Protein AF-A0A357QMB2-F1 (afdb_monomer)

Foldseek 3Di:
DFWKAQPVDRDIDDDDDPDPVVVLVCLQVLVDVVNNVRPDIDTDD

Nearest PDB structures (foldseek):
  4llg-assembly2_N  TM=3.779E-01  e=2.453E+00  Escherichia phage T7
  2lmc-assembly1_A  TM=3.723E-01  e=4.093E+00  Escherichia phage T7
  8qsz-assembly1_L  TM=4.362E-01  e=8.506E+00  Schizosaccharomyces pombe

pLDDT: mean 88.21, std 2.8, range [82.06, 92.44]

Mean predicted aligned error: 3.42 Å

Sequence (45 aa):
MYVLKSVRSDKFYYGQTENLNNRLDKHNSGGVKSTAPYVPRELFA

Solvent-accessible surface area (backbone atoms only — not comparable to full-atom values): 2689 Å² total; per-residue (Å²): 110,41,33,36,34,24,77,77,39,101,50,75,44,81,48,74,68,95,53,65,65,65,52,50,51,40,42,49,70,39,75,36,82,92,51,30,90,42,45,53,60,45,84,72,86

Radius of gyration: 9.32 Å; Cα contacts (8 Å, |Δi|>4): 73; chains: 1; bounding box: 22×19×17 Å

Secondary structure (DSSP, 8-state):
-EEEEESSSS-EEEE--S-HHHHHHHHHTT-STTTGGG-SEEE--

Structure (mmCIF, N/CA/C/O backbone):
data_AF-A0A357QMB2-F1
#
_entry.id   AF-A0A357QMB2-F1
#
loop_
_atom_site.group_PDB
_atom_site.id
_atom_site.type_symbol
_atom_site.label_atom_id
_atom_site.label_alt_id
_atom_site.label_comp_id
_atom_site.label_asym_id
_atom_site.label_entity_id
_atom_site.label_seq_id
_atom_site.pdbx_PDB_ins_code
_atom_site.Cartn_x
_atom_site.Cartn_y
_atom_site.Cartn_z
_atom_site.occupancy
_atom_site.B_iso_or_equiv
_atom_site.auth_seq_id
_atom_site.auth_comp_id
_atom_site.auth_asym_id
_atom_site.auth_atom_id
_atom_site.pdbx_PDB_model_num
ATOM 1 N N . MET A 1 1 ? -12.331 -6.543 4.843 1.00 82.06 1 MET A N 1
ATOM 2 C CA . MET A 1 1 ? -11.165 -7.435 4.639 1.00 82.06 1 MET A CA 1
ATOM 3 C C . MET A 1 1 ? -10.849 -7.412 3.152 1.00 82.06 1 MET A C 1
ATOM 5 O O . MET A 1 1 ? -11.806 -7.363 2.397 1.00 82.06 1 MET A O 1
ATOM 9 N N . TYR A 1 2 ? -9.581 -7.331 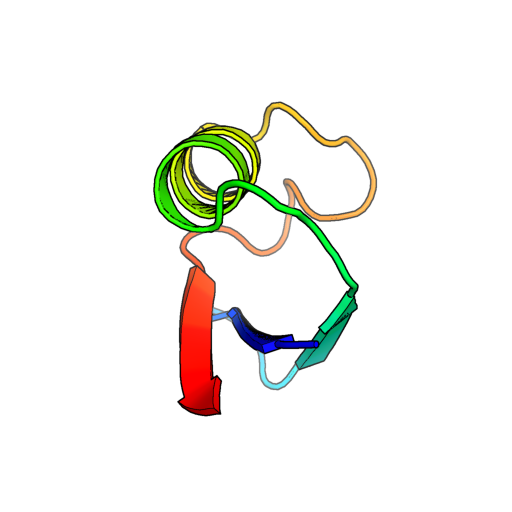2.743 1.00 87.62 2 TYR A N 1
ATOM 10 C CA . TYR A 1 2 ? -9.184 -7.221 1.330 1.00 87.62 2 TYR A CA 1
ATOM 11 C C . TYR A 1 2 ? -7.877 -7.967 1.050 1.00 87.62 2 TYR A C 1
ATOM 13 O O . TYR A 1 2 ? -7.056 -8.181 1.954 1.00 87.62 2 TYR A O 1
ATOM 21 N N . VAL A 1 3 ? -7.668 -8.296 -0.223 1.00 91.31 3 VAL A N 1
ATOM 22 C CA . VAL A 1 3 ? -6.453 -8.909 -0.755 1.00 91.31 3 VAL A CA 1
ATOM 23 C C . VAL A 1 3 ? -5.863 -8.014 -1.840 1.00 91.31 3 VAL A C 1
ATOM 25 O O . VAL A 1 3 ? -6.526 -7.684 -2.820 1.00 91.31 3 VAL A O 1
ATOM 28 N N . LEU A 1 4 ? -4.594 -7.633 -1.680 1.00 91.06 4 LEU A N 1
ATOM 29 C CA . LEU A 1 4 ? -3.825 -6.932 -2.709 1.00 91.06 4 LEU A CA 1
ATOM 30 C C . LEU A 1 4 ? -2.799 -7.871 -3.333 1.00 91.06 4 LEU A C 1
ATOM 32 O O . LEU A 1 4 ? -2.032 -8.511 -2.607 1.00 91.06 4 LEU A O 1
ATOM 36 N N . LYS A 1 5 ? -2.712 -7.879 -4.661 1.00 91.12 5 LYS A N 1
ATOM 37 C CA . LYS A 1 5 ? -1.667 -8.589 -5.404 1.00 91.12 5 LYS A CA 1
ATOM 38 C C . LYS A 1 5 ? -0.670 -7.582 -5.973 1.00 91.12 5 LYS A C 1
ATOM 40 O O . LYS A 1 5 ? -1.056 -6.535 -6.481 1.00 91.12 5 LYS A O 1
ATOM 45 N N . SER A 1 6 ? 0.621 -7.867 -5.841 1.00 89.00 6 SER A N 1
ATOM 46 C CA . SER A 1 6 ? 1.657 -7.101 -6.542 1.00 89.00 6 SER A CA 1
ATOM 47 C C . SER A 1 6 ? 1.622 -7.426 -8.035 1.00 89.00 6 SER A C 1
ATOM 49 O O . SER A 1 6 ? 1.548 -8.588 -8.419 1.00 89.00 6 SER A O 1
ATOM 51 N N . VAL A 1 7 ? 1.708 -6.414 -8.895 1.00 85.81 7 VAL A N 1
ATOM 52 C CA . VAL A 1 7 ? 1.798 -6.634 -10.350 1.00 85.81 7 VAL A CA 1
ATOM 53 C C . VAL A 1 7 ? 3.186 -7.157 -10.730 1.00 85.81 7 VAL A C 1
ATOM 55 O O . VAL A 1 7 ? 3.346 -7.918 -11.677 1.00 85.81 7 VAL A O 1
ATOM 58 N N . ARG A 1 8 ? 4.215 -6.784 -9.959 1.00 85.81 8 ARG A N 1
ATOM 59 C CA . ARG A 1 8 ? 5.614 -7.167 -10.218 1.00 85.81 8 ARG A CA 1
ATOM 60 C C . ARG A 1 8 ? 6.006 -8.513 -9.618 1.00 85.81 8 ARG A C 1
ATOM 62 O O . ARG A 1 8 ? 7.107 -8.994 -9.861 1.00 85.81 8 ARG A O 1
ATOM 69 N N . SER A 1 9 ? 5.167 -9.084 -8.761 1.00 83.44 9 SER A N 1
ATOM 70 C CA . SER A 1 9 ? 5.470 -10.333 -8.067 1.00 83.44 9 SER A CA 1
ATOM 71 C C . SER A 1 9 ? 4.192 -11.039 -7.647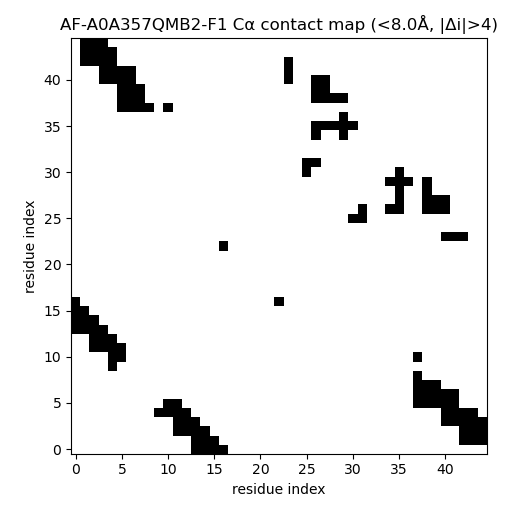 1.00 83.44 9 SER A C 1
ATOM 73 O O . SER A 1 9 ? 3.245 -10.385 -7.234 1.00 83.44 9 SER A O 1
ATOM 75 N N . ASP A 1 10 ? 4.185 -12.370 -7.613 1.00 85.50 10 ASP A N 1
ATOM 76 C CA . ASP A 1 10 ? 3.052 -13.163 -7.102 1.00 85.50 10 ASP A CA 1
ATOM 77 C C . ASP A 1 10 ? 2.888 -13.092 -5.568 1.00 85.50 10 ASP A C 1
ATOM 79 O O . ASP A 1 10 ? 2.469 -14.037 -4.902 1.00 85.50 10 ASP A O 1
ATOM 83 N N . LYS A 1 11 ? 3.232 -11.949 -4.964 1.00 88.19 11 LYS A N 1
ATOM 84 C CA . LYS A 1 11 ? 3.062 -11.698 -3.537 1.00 88.19 11 LYS A CA 1
ATOM 85 C C . LYS A 1 11 ? 1.686 -11.115 -3.263 1.00 88.19 11 LYS A C 1
ATOM 87 O O . LYS A 1 11 ? 1.341 -10.033 -3.744 1.00 88.19 11 LYS A O 1
ATOM 92 N N . PHE A 1 12 ? 0.967 -11.798 -2.385 1.00 90.81 12 PHE A N 1
ATOM 93 C CA . PHE A 1 12 ? -0.306 -11.354 -1.840 1.00 90.81 12 PHE A CA 1
ATOM 94 C C . PHE A 1 12 ? -0.097 -10.594 -0.530 1.00 90.81 12 PHE A C 1
ATOM 96 O O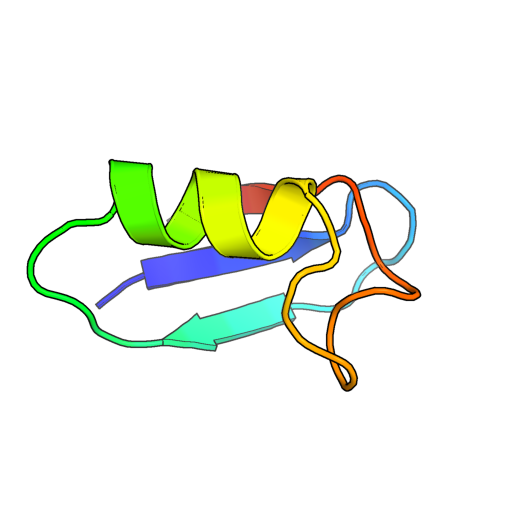 . PHE A 1 12 ? 0.838 -10.854 0.230 1.00 90.81 12 PHE A O 1
ATOM 103 N N . TYR A 1 13 ? -0.966 -9.625 -0.274 1.00 88.75 13 TYR A N 1
ATOM 104 C CA . TYR A 1 13 ? -1.069 -8.931 0.999 1.00 88.75 13 TYR A CA 1
ATOM 105 C C . TYR A 1 13 ? -2.509 -8.967 1.472 1.00 88.75 13 TYR A C 1
ATOM 107 O O . TYR A 1 13 ? -3.413 -8.539 0.760 1.00 88.75 13 TYR A O 1
ATOM 115 N N . TYR A 1 14 ? -2.685 -9.458 2.689 1.00 92.12 14 TYR A N 1
ATOM 116 C CA . TYR A 1 14 ? -3.974 -9.580 3.343 1.00 92.12 14 TYR A CA 1
ATOM 117 C C . TYR A 1 14 ? -4.087 -8.473 4.378 1.00 92.12 14 TYR A C 1
ATOM 119 O O . TYR A 1 14 ? -3.165 -8.252 5.169 1.00 92.12 14 TYR A O 1
ATOM 127 N N . GLY A 1 15 ? -5.209 -7.763 4.371 1.00 88.62 15 GLY A N 1
ATOM 128 C CA . GLY A 1 15 ? -5.420 -6.679 5.311 1.00 88.62 15 GLY A CA 1
ATOM 129 C C . GLY A 1 15 ? -6.884 -6.378 5.574 1.00 88.62 15 GLY A C 1
ATOM 130 O O . GLY A 1 15 ? -7.803 -6.856 4.911 1.00 88.62 15 GLY A O 1
ATOM 131 N N . GLN A 1 16 ? -7.090 -5.531 6.571 1.00 91.19 16 GLN A N 1
ATOM 132 C CA . GLN A 1 16 ? -8.376 -4.927 6.875 1.00 91.19 16 GLN A C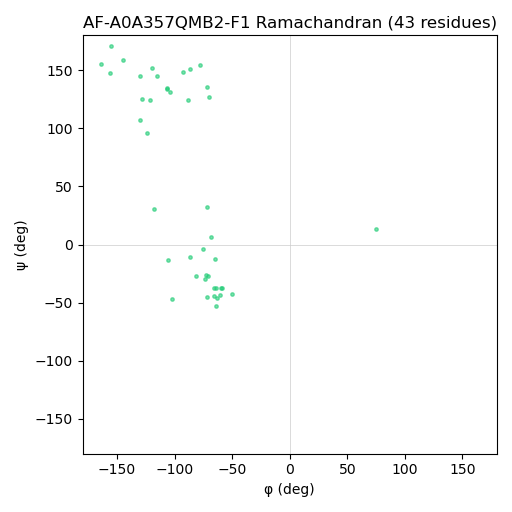A 1
ATOM 133 C C . GLN A 1 16 ? -8.198 -3.420 7.017 1.00 91.19 16 GLN A C 1
ATOM 135 O O . GLN A 1 16 ? -7.129 -2.937 7.398 1.00 91.19 16 GLN A O 1
ATOM 140 N N . THR A 1 17 ? -9.206 -2.673 6.592 1.00 92.25 17 THR A N 1
ATOM 141 C CA . THR A 1 17 ? -9.263 -1.217 6.683 1.00 92.25 17 THR A CA 1
ATOM 142 C C . THR A 1 17 ? -10.707 -0.792 6.470 1.00 92.25 17 THR A C 1
ATOM 144 O O . THR A 1 17 ? -11.462 -1.511 5.815 1.00 92.25 17 THR A O 1
ATOM 147 N N . GLU A 1 18 ? -11.061 0.370 6.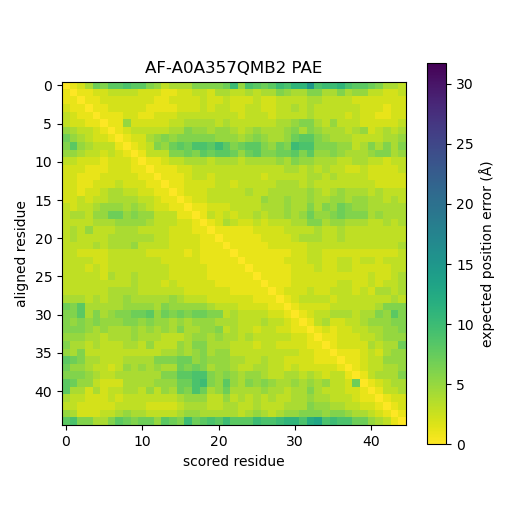998 1.00 92.44 18 GLU A N 1
ATOM 148 C CA . GLU A 1 18 ? -12.348 1.017 6.744 1.00 92.44 18 GLU A CA 1
ATOM 149 C C . GLU A 1 18 ? -12.341 1.782 5.413 1.00 92.44 18 GLU A C 1
ATOM 151 O O . GLU A 1 18 ? -13.378 1.913 4.773 1.00 92.44 18 GLU A O 1
ATOM 156 N N . ASN A 1 19 ? -11.169 2.248 4.956 1.00 91.62 19 ASN A N 1
ATOM 157 C CA . ASN A 1 19 ? -11.030 3.027 3.726 1.00 91.62 19 ASN A CA 1
ATOM 158 C C . ASN A 1 19 ? -10.024 2.382 2.761 1.00 91.62 19 ASN A C 1
ATOM 160 O O . ASN A 1 19 ? -8.807 2.569 2.869 1.00 91.62 19 ASN A O 1
ATOM 164 N N . LEU A 1 20 ? -10.554 1.604 1.814 1.00 90.00 20 LEU A N 1
ATOM 165 C CA . LEU A 1 20 ? -9.762 0.833 0.856 1.00 90.00 20 LEU A CA 1
ATOM 166 C C . LEU A 1 20 ? -8.973 1.721 -0.114 1.00 90.00 20 LEU A C 1
ATOM 168 O O . LEU A 1 20 ? -7.824 1.407 -0.409 1.00 90.00 20 LEU A O 1
ATOM 172 N N . ASN A 1 21 ? -9.551 2.842 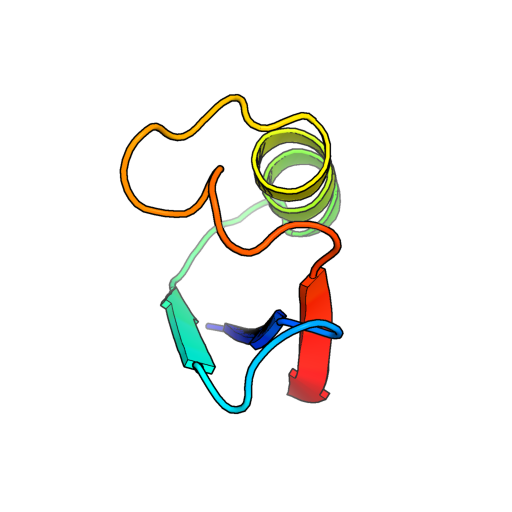-0.551 1.00 90.19 21 ASN A N 1
ATOM 173 C CA . ASN A 1 21 ? -8.922 3.749 -1.516 1.00 90.19 21 ASN A CA 1
ATOM 174 C C . ASN A 1 21 ? -7.651 4.376 -0.936 1.00 90.19 21 ASN A C 1
ATOM 176 O O . ASN A 1 21 ? -6.568 4.206 -1.488 1.00 90.19 21 ASN A O 1
ATOM 180 N N . ASN A 1 22 ? -7.750 4.979 0.254 1.00 91.50 22 ASN A N 1
ATOM 181 C CA . ASN A 1 22 ? -6.592 5.570 0.933 1.00 91.50 22 ASN A CA 1
ATOM 182 C C . ASN A 1 22 ? -5.503 4.514 1.206 1.00 91.50 22 ASN A C 1
ATOM 184 O O . ASN A 1 22 ? -4.302 4.755 1.076 1.00 91.50 22 ASN A O 1
ATOM 188 N N . ARG A 1 23 ? -5.918 3.289 1.549 1.00 91.25 23 ARG A N 1
ATOM 189 C CA . ARG A 1 23 ? -4.989 2.179 1.767 1.00 91.25 23 ARG A CA 1
ATOM 190 C C . ARG A 1 23 ? -4.264 1.767 0.488 1.00 91.25 23 ARG A C 1
ATOM 192 O O . ARG A 1 23 ? -3.053 1.541 0.547 1.00 91.25 23 ARG A O 1
ATOM 199 N N . LEU A 1 24 ? -4.980 1.665 -0.628 1.00 90.06 24 LEU A N 1
ATOM 200 C CA . LEU A 1 24 ? -4.414 1.336 -1.930 1.00 90.06 24 LEU A CA 1
ATOM 201 C C . LEU A 1 24 ? -3.421 2.416 -2.377 1.00 90.06 24 LEU A C 1
ATOM 203 O O . LEU A 1 24 ? -2.286 2.081 -2.713 1.00 90.06 24 LEU A O 1
ATOM 207 N N . ASP A 1 25 ? -3.786 3.692 -2.249 1.00 91.44 25 ASP A N 1
ATOM 208 C CA . ASP A 1 25 ? -2.922 4.832 -2.575 1.00 91.44 25 ASP A CA 1
ATOM 209 C C . ASP A 1 25 ? -1.645 4.840 -1.728 1.00 91.44 25 ASP A C 1
ATOM 211 O O . ASP A 1 25 ? -0.534 4.999 -2.240 1.00 91.44 25 ASP A O 1
ATOM 215 N N . LYS A 1 26 ? -1.761 4.576 -0.422 1.00 90.12 26 LYS A N 1
ATOM 216 C CA . LYS A 1 26 ? -0.606 4.489 0.481 1.00 90.12 26 LYS A CA 1
ATOM 217 C C . LYS A 1 26 ? 0.338 3.339 0.124 1.00 90.12 26 LYS A C 1
ATOM 219 O O . LYS A 1 26 ? 1.555 3.468 0.261 1.00 90.12 26 LYS A O 1
ATOM 224 N N . HIS A 1 27 ? -0.200 2.202 -0.313 1.00 88.50 27 HIS A N 1
ATOM 225 C CA . HIS A 1 27 ? 0.627 1.092 -0.778 1.00 88.50 27 HIS A CA 1
ATOM 226 C C . HIS A 1 27 ? 1.279 1.394 -2.126 1.00 88.50 27 HIS A C 1
ATOM 228 O O . HIS A 1 27 ? 2.478 1.162 -2.254 1.00 88.50 27 HIS A O 1
ATOM 234 N N . ASN A 1 28 ? 0.530 1.936 -3.088 1.00 87.81 28 ASN A N 1
ATOM 235 C CA . ASN A 1 28 ? 1.011 2.217 -4.443 1.00 87.81 28 ASN A CA 1
ATOM 236 C C . ASN A 1 28 ? 1.999 3.384 -4.512 1.00 87.81 28 ASN A C 1
ATOM 238 O O . ASN A 1 28 ? 2.89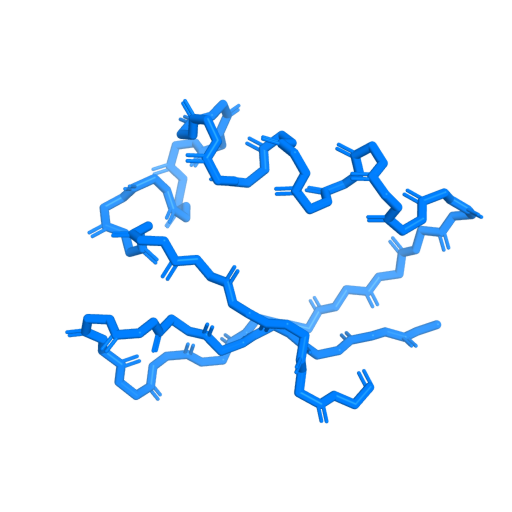3 3.369 -5.351 1.00 87.81 28 ASN A O 1
ATOM 242 N N . SER A 1 29 ? 1.920 4.328 -3.574 1.00 89.81 29 SER A N 1
ATOM 243 C CA . SER A 1 29 ? 2.919 5.390 -3.391 1.00 89.81 29 SER A CA 1
ATOM 244 C C . SER A 1 29 ? 4.217 4.919 -2.720 1.00 89.81 29 SER A C 1
ATOM 246 O O . SER A 1 29 ? 5.147 5.705 -2.561 1.00 89.81 29 SER A O 1
ATOM 248 N N . GLY A 1 30 ? 4.309 3.654 -2.293 1.00 86.19 30 GLY A N 1
ATOM 249 C CA . GLY A 1 30 ? 5.488 3.143 -1.591 1.00 86.19 30 GLY A CA 1
ATOM 250 C C . GLY A 1 30 ? 5.608 3.618 -0.136 1.00 86.19 30 GLY A C 1
ATOM 251 O O . GLY A 1 30 ? 6.639 3.398 0.495 1.00 86.19 30 GLY A O 1
ATOM 252 N N . GLY A 1 31 ? 4.550 4.194 0.447 1.00 87.44 31 GLY A N 1
ATOM 253 C CA . GLY A 1 31 ? 4.524 4.702 1.828 1.00 87.44 31 GLY A CA 1
ATOM 254 C C . GLY A 1 31 ? 4.590 3.631 2.929 1.00 87.44 31 GLY A C 1
ATOM 255 O O . GLY A 1 31 ? 4.437 3.940 4.111 1.00 87.44 31 GLY A O 1
ATOM 256 N N . VAL A 1 32 ? 4.789 2.359 2.569 1.00 86.19 32 VAL A N 1
ATOM 257 C CA . VAL A 1 32 ? 4.895 1.224 3.497 1.00 86.19 32 VAL A CA 1
ATOM 258 C C . VAL A 1 32 ? 6.143 0.412 3.162 1.00 86.19 32 VAL A C 1
ATOM 260 O O . VAL A 1 32 ? 6.155 -0.340 2.189 1.00 86.19 32 VAL A O 1
ATOM 263 N N . LYS A 1 33 ? 7.177 0.513 4.009 1.00 86.31 33 LYS A N 1
ATOM 264 C CA . LYS A 1 33 ? 8.522 -0.061 3.792 1.00 86.31 33 LYS A CA 1
ATOM 265 C C . LYS A 1 33 ? 8.519 -1.541 3.386 1.00 86.31 33 LYS A C 1
ATOM 267 O O . LYS A 1 33 ? 9.257 -1.926 2.488 1.00 86.31 33 LYS A O 1
ATOM 272 N N . SER A 1 34 ? 7.687 -2.371 4.017 1.00 83.56 34 SER A N 1
ATOM 273 C CA . SER A 1 34 ? 7.625 -3.816 3.736 1.00 83.56 34 SER A CA 1
ATOM 274 C C . SER A 1 34 ? 6.959 -4.155 2.401 1.00 83.56 34 SER A C 1
ATOM 276 O O . SER A 1 34 ? 7.253 -5.193 1.810 1.00 83.56 34 SER A O 1
ATOM 278 N N . THR A 1 35 ? 6.070 -3.292 1.906 1.00 82.69 35 THR A N 1
ATOM 27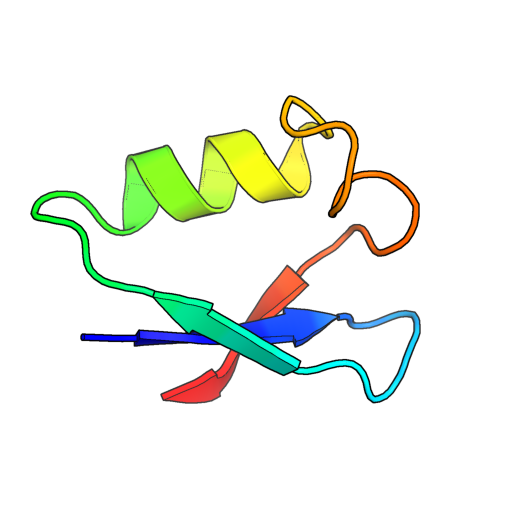9 C CA . THR A 1 35 ? 5.331 -3.517 0.657 1.00 82.69 35 THR A CA 1
ATOM 280 C C . THR A 1 35 ? 5.823 -2.661 -0.508 1.00 82.69 35 THR A C 1
ATOM 282 O O . THR A 1 35 ? 5.470 -2.975 -1.642 1.00 82.69 35 THR A O 1
ATOM 285 N N . ALA A 1 36 ? 6.636 -1.634 -0.238 1.00 87.38 36 ALA A N 1
ATOM 286 C CA . ALA A 1 36 ? 7.180 -0.678 -1.203 1.00 87.38 36 ALA A CA 1
ATOM 287 C C . ALA A 1 36 ? 8.015 -1.312 -2.332 1.00 87.38 36 ALA A C 1
ATOM 289 O O . ALA A 1 36 ? 7.851 -0.890 -3.471 1.00 87.38 36 ALA A O 1
ATOM 290 N N . PRO A 1 37 ? 8.830 -2.365 -2.104 1.00 87.00 37 PRO A N 1
ATOM 291 C CA . PRO A 1 37 ? 9.543 -3.033 -3.200 1.00 87.00 37 PRO A CA 1
ATOM 292 C C . PRO A 1 37 ? 8.624 -3.739 -4.212 1.00 87.00 37 PRO A C 1
ATOM 294 O O . PRO A 1 37 ? 9.077 -4.153 -5.273 1.00 87.00 37 PRO A O 1
ATOM 297 N N . TYR A 1 38 ? 7.341 -3.909 -3.877 1.00 85.69 38 TYR A N 1
ATOM 298 C CA . TYR A 1 38 ? 6.364 -4.695 -4.633 1.00 85.69 38 TYR A CA 1
ATOM 299 C C . TYR A 1 38 ? 5.200 -3.830 -5.140 1.00 85.69 38 TYR A C 1
ATOM 301 O O . TYR A 1 38 ? 4.062 -4.290 -5.197 1.00 85.69 38 TYR A O 1
ATOM 309 N N . VAL A 1 39 ? 5.466 -2.554 -5.420 1.00 85.00 39 VAL A N 1
ATOM 310 C CA . VAL A 1 39 ? 4.528 -1.654 -6.108 1.00 85.00 39 VAL A CA 1
ATOM 311 C C . VAL A 1 39 ? 4.692 -1.781 -7.630 1.00 85.00 39 VAL A C 1
ATOM 313 O O . VAL A 1 39 ? 5.809 -2.047 -8.083 1.00 85.00 39 VAL A O 1
ATOM 316 N N . PRO A 1 40 ? 3.643 -1.553 -8.441 1.00 86.38 40 PRO A N 1
ATOM 317 C CA . PRO A 1 40 ? 2.263 -1.255 -8.047 1.00 86.38 40 PRO A CA 1
ATOM 318 C C . PRO A 1 40 ? 1.487 -2.511 -7.612 1.00 86.38 40 PRO A C 1
ATOM 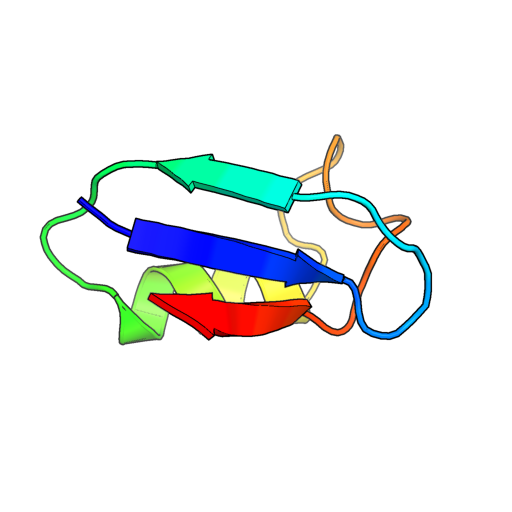320 O O . PRO A 1 40 ? 1.821 -3.634 -7.995 1.00 86.38 40 PRO A O 1
ATOM 323 N N . ARG A 1 41 ? 0.464 -2.311 -6.778 1.00 85.81 41 ARG A N 1
ATOM 324 C CA . ARG A 1 41 ? -0.467 -3.329 -6.284 1.00 85.81 41 ARG A CA 1
ATOM 325 C C . ARG A 1 41 ? -1.875 -3.054 -6.783 1.00 85.81 41 ARG A C 1
ATOM 327 O O . ARG A 1 41 ? -2.312 -1.906 -6.844 1.00 85.81 41 ARG A O 1
ATOM 334 N N . GLU A 1 42 ? -2.589 -4.134 -7.042 1.00 88.25 42 GLU A N 1
ATOM 335 C CA . GLU A 1 42 ? -3.971 -4.123 -7.499 1.00 88.25 42 GLU A CA 1
ATOM 336 C C . GLU A 1 42 ? -4.863 -4.860 -6.503 1.00 88.25 42 GLU A C 1
ATOM 338 O O . GLU A 1 42 ? -4.412 -5.755 -5.774 1.00 88.25 42 GLU A O 1
ATOM 343 N N . LEU A 1 43 ? -6.131 -4.451 -6.454 1.00 89.12 43 LEU A N 1
ATOM 344 C CA . LEU A 1 43 ? -7.145 -5.140 -5.672 1.00 89.12 43 LEU A CA 1
ATOM 345 C C . LEU A 1 43 ? -7.453 -6.484 -6.331 1.00 89.12 43 LEU A C 1
ATOM 347 O O . LEU A 1 43 ? -7.756 -6.537 -7.519 1.00 89.12 43 LEU A O 1
ATOM 351 N N . PHE A 1 44 ? -7.368 -7.555 -5.548 1.00 89.75 44 PHE A N 1
ATOM 352 C CA . PHE A 1 44 ? -7.660 -8.906 -6.010 1.00 89.75 44 PHE A CA 1
ATOM 353 C C . PHE A 1 44 ? -9.043 -9.383 -5.554 1.00 89.75 44 PHE A C 1
ATOM 355 O O . PHE A 1 44 ? -9.791 -9.919 -6.367 1.00 89.75 44 PHE A O 1
ATOM 362 N N . ALA A 1 45 ? -9.371 -9.193 -4.269 1.00 83.12 45 ALA A N 1
ATOM 363 C CA . ALA A 1 45 ? -10.632 -9.603 -3.646 1.00 83.12 45 ALA A CA 1
ATOM 364 C C . ALA A 1 45 ? -10.955 -8.755 -2.409 1.00 83.12 45 ALA A C 1
ATOM 366 O O . ALA A 1 45 ? -9.994 -8.315 -1.727 1.00 83.12 45 ALA A O 1
#